Protein AF-A0A1X2HIW3-F1 (afdb_monomer_lite)

pLDDT: mean 90.24, std 13.2, range [48.25, 98.62]

Structure (mmCIF, N/CA/C/O backbone):
data_AF-A0A1X2HIW3-F1
#
_entry.id   AF-A0A1X2HIW3-F1
#
loop_
_atom_site.group_PDB
_atom_site.id
_atom_site.type_symbol
_atom_site.label_atom_id
_atom_site.label_alt_id
_atom_site.label_comp_id
_atom_site.label_asym_id
_atom_site.label_entity_id
_atom_site.label_seq_id
_atom_site.pdbx_PDB_ins_code
_atom_site.Cartn_x
_atom_site.Cartn_y
_atom_site.Cartn_z
_atom_site.occupancy
_atom_site.B_iso_or_equiv
_atom_site.auth_seq_id
_atom_site.auth_comp_id
_atom_site.auth_asym_id
_atom_site.auth_atom_id
_atom_site.pdbx_PDB_model_num
ATOM 1 N N . MET A 1 1 ? 55.685 3.531 -85.418 1.00 55.84 1 MET A N 1
ATOM 2 C CA . MET A 1 1 ? 55.906 4.540 -84.362 1.00 55.84 1 MET A CA 1
ATOM 3 C C . MET A 1 1 ? 54.609 4.811 -83.604 1.00 55.84 1 MET A C 1
ATOM 5 O O . MET A 1 1 ? 54.692 4.901 -82.393 1.00 55.84 1 MET A O 1
ATOM 9 N N . ASP A 1 2 ? 53.442 4.779 -84.265 1.00 59.62 2 ASP A N 1
ATOM 10 C CA . ASP A 1 2 ? 52.112 4.934 -83.632 1.00 59.62 2 ASP A CA 1
ATOM 11 C C . ASP A 1 2 ? 51.772 3.926 -82.524 1.00 59.62 2 ASP A C 1
ATOM 13 O O . ASP A 1 2 ? 51.281 4.315 -81.475 1.00 59.62 2 ASP A O 1
ATOM 17 N N . VAL A 1 3 ? 52.092 2.637 -82.694 1.00 62.69 3 VAL A N 1
ATOM 18 C CA . VAL A 1 3 ? 51.676 1.601 -81.723 1.00 62.69 3 VAL A CA 1
ATOM 19 C C . VAL A 1 3 ? 52.245 1.847 -80.318 1.00 62.69 3 VAL A C 1
ATOM 21 O O . VAL A 1 3 ? 51.555 1.621 -79.332 1.00 62.69 3 VAL A O 1
ATOM 24 N N . MET A 1 4 ? 53.484 2.338 -80.201 1.00 64.56 4 MET A N 1
ATOM 25 C CA . MET A 1 4 ? 54.096 2.642 -78.897 1.00 64.56 4 MET A CA 1
ATOM 26 C C . MET A 1 4 ? 53.474 3.871 -78.223 1.00 64.56 4 MET A C 1
ATOM 28 O O . MET A 1 4 ? 53.408 3.904 -76.997 1.00 64.56 4 MET A O 1
ATOM 32 N N . ASP A 1 5 ? 53.015 4.846 -79.008 1.00 74.00 5 ASP A N 1
ATOM 33 C CA . ASP A 1 5 ? 52.418 6.085 -78.503 1.00 74.00 5 ASP A CA 1
ATOM 34 C C . ASP A 1 5 ? 50.985 5.833 -78.001 1.00 74.00 5 ASP A C 1
ATOM 36 O O . ASP A 1 5 ? 50.627 6.258 -76.902 1.00 74.00 5 ASP A O 1
ATOM 40 N N . ASP A 1 6 ? 50.215 5.006 -78.718 1.00 76.88 6 ASP A N 1
ATOM 41 C CA . ASP A 1 6 ? 48.904 4.518 -78.264 1.00 76.88 6 ASP A CA 1
ATOM 42 C C . ASP A 1 6 ? 49.024 3.678 -76.983 1.00 76.88 6 ASP A C 1
ATOM 44 O O . ASP A 1 6 ? 48.260 3.866 -76.036 1.00 76.88 6 ASP A O 1
ATOM 48 N N . THR A 1 7 ? 50.052 2.823 -76.885 1.00 83.50 7 THR A N 1
ATOM 49 C CA . THR A 1 7 ? 50.270 2.016 -75.670 1.00 83.50 7 THR A CA 1
ATOM 50 C C . THR A 1 7 ? 50.612 2.891 -74.455 1.00 83.50 7 THR A C 1
ATOM 52 O O . THR A 1 7 ? 50.178 2.596 -73.342 1.00 83.50 7 THR A O 1
ATOM 55 N N . MET A 1 8 ? 51.385 3.971 -74.635 1.00 82.44 8 MET A N 1
ATOM 56 C CA . MET A 1 8 ? 51.694 4.907 -73.544 1.00 82.44 8 MET A CA 1
ATOM 57 C C . MET A 1 8 ? 50.476 5.737 -73.126 1.00 82.44 8 MET A C 1
ATOM 59 O O . MET A 1 8 ? 50.321 6.041 -71.941 1.00 82.44 8 MET A O 1
ATOM 63 N N . ARG A 1 9 ? 49.592 6.077 -74.070 1.00 86.62 9 ARG A N 1
ATOM 64 C CA . ARG A 1 9 ? 48.329 6.772 -73.790 1.00 86.62 9 ARG A CA 1
ATOM 65 C C . ARG A 1 9 ? 47.380 5.910 -72.963 1.00 86.62 9 ARG A C 1
ATOM 67 O O . ARG A 1 9 ? 46.927 6.358 -71.912 1.00 86.62 9 ARG A O 1
ATOM 74 N N . ASP A 1 10 ? 47.198 4.652 -73.354 1.00 88.38 10 ASP A N 1
ATOM 75 C CA . ASP A 1 10 ? 46.389 3.683 -72.607 1.00 88.38 10 ASP A CA 1
ATOM 76 C C . ASP A 1 10 ? 46.949 3.438 -71.194 1.00 88.38 10 ASP A C 1
ATOM 78 O O . ASP A 1 10 ? 46.207 3.335 -70.210 1.00 88.38 10 ASP A O 1
ATOM 82 N N . GLN A 1 11 ? 48.278 3.392 -71.054 1.00 88.94 11 GLN A N 1
ATOM 83 C CA . GLN A 1 11 ? 48.940 3.298 -69.748 1.00 88.94 11 GLN A CA 1
ATOM 84 C C . GLN A 1 11 ? 48.702 4.540 -68.878 1.00 88.94 11 GLN A C 1
ATOM 86 O O . GLN A 1 11 ? 48.499 4.422 -67.670 1.00 88.94 11 GLN A O 1
ATOM 91 N N . MET A 1 12 ? 48.689 5.735 -69.465 1.00 88.81 12 MET A N 1
ATOM 92 C CA . MET A 1 12 ? 48.399 6.960 -68.722 1.00 88.81 12 MET A CA 1
ATOM 93 C C . MET A 1 12 ? 46.930 7.009 -68.267 1.00 88.81 12 MET A C 1
ATOM 95 O O . MET A 1 12 ? 46.657 7.335 -67.109 1.00 88.81 12 MET A O 1
ATOM 99 N N . ASP A 1 13 ? 45.987 6.626 -69.128 1.00 92.00 13 ASP A N 1
ATOM 100 C CA . ASP A 1 13 ? 44.552 6.628 -68.813 1.00 92.00 13 ASP A CA 1
ATOM 101 C C . ASP A 1 13 ? 44.193 5.584 -67.744 1.00 92.00 13 ASP A C 1
ATOM 103 O O . ASP A 1 13 ? 43.397 5.847 -66.829 1.00 92.00 13 ASP A O 1
ATOM 107 N N . THR A 1 14 ? 44.832 4.413 -67.793 1.00 94.00 14 THR A N 1
ATOM 108 C CA . THR A 1 14 ? 44.690 3.386 -66.751 1.00 94.00 14 THR A CA 1
ATOM 109 C C . THR A 1 14 ? 45.245 3.858 -65.407 1.00 94.00 14 THR A C 1
ATOM 111 O O . THR A 1 14 ? 44.576 3.684 -64.386 1.00 94.00 14 THR A O 1
ATOM 114 N N . LEU A 1 15 ? 46.401 4.532 -65.380 1.00 92.31 15 LEU A N 1
ATOM 115 C CA . LEU A 1 15 ? 46.961 5.110 -64.152 1.00 92.31 15 LEU A CA 1
ATOM 116 C C . LEU A 1 15 ? 46.083 6.228 -63.570 1.00 92.31 15 LEU A C 1
ATOM 118 O O . LEU A 1 15 ? 45.856 6.260 -62.358 1.00 92.31 15 LEU A O 1
ATOM 122 N N . GLN A 1 16 ? 45.537 7.116 -64.406 1.00 94.00 16 GLN A N 1
ATOM 123 C CA . GLN A 1 16 ? 44.602 8.152 -63.951 1.00 94.00 16 GLN A CA 1
ATOM 124 C C . GLN A 1 16 ? 43.320 7.549 -63.368 1.00 94.00 16 GLN A C 1
ATOM 126 O O . GLN A 1 16 ? 42.823 8.009 -62.335 1.00 94.00 16 GLN A O 1
ATOM 131 N N . THR A 1 17 ? 42.797 6.499 -64.002 1.00 95.44 17 THR A N 1
ATOM 132 C CA . THR A 1 17 ? 41.621 5.772 -63.513 1.00 95.44 17 THR A CA 1
ATOM 133 C C . THR A 1 17 ? 41.908 5.109 -62.169 1.00 95.44 17 THR A C 1
ATOM 135 O O . THR A 1 17 ? 41.126 5.265 -61.230 1.00 95.44 17 THR A O 1
ATOM 138 N N . LEU A 1 18 ? 43.058 4.445 -62.039 1.00 95.44 18 LEU A N 1
ATOM 139 C CA . LEU A 1 18 ? 43.490 3.806 -60.799 1.00 95.44 18 LEU A CA 1
ATOM 140 C C . LEU A 1 18 ? 43.673 4.823 -59.668 1.00 95.44 18 LEU A C 1
ATOM 142 O O . LEU A 1 18 ? 43.268 4.552 -58.538 1.00 95.44 18 LEU A O 1
ATOM 146 N N . TYR A 1 19 ? 44.214 6.008 -59.958 1.00 96.50 19 TYR A N 1
ATOM 147 C CA . TYR A 1 19 ? 44.336 7.084 -58.976 1.00 96.50 19 TYR A CA 1
ATOM 148 C C . TYR A 1 19 ? 42.964 7.571 -58.490 1.00 96.50 19 TYR A C 1
ATOM 150 O O . TYR A 1 19 ? 42.726 7.637 -57.284 1.00 96.50 19 TYR A O 1
ATOM 158 N N . ARG A 1 20 ? 42.020 7.835 -59.406 1.00 96.69 20 ARG A N 1
ATOM 159 C CA . ARG A 1 20 ? 40.647 8.244 -59.050 1.00 96.69 20 ARG A CA 1
ATOM 160 C C . ARG A 1 20 ? 39.924 7.186 -58.222 1.00 96.69 20 ARG A C 1
ATOM 162 O O . ARG A 1 20 ? 39.288 7.521 -57.226 1.00 96.69 20 ARG A O 1
ATOM 169 N N . GLN A 1 21 ? 40.032 5.918 -58.614 1.00 96.88 21 GLN A N 1
ATOM 170 C CA . GLN A 1 21 ? 39.432 4.803 -57.879 1.00 96.88 21 GLN A CA 1
ATOM 171 C C . GLN A 1 21 ? 40.065 4.634 -56.496 1.00 96.88 21 GLN A C 1
ATOM 173 O O . GLN A 1 21 ? 39.352 4.401 -55.525 1.00 96.88 21 GLN A O 1
ATOM 178 N N . SER A 1 22 ? 41.385 4.802 -56.393 1.00 96.81 22 SER A N 1
ATOM 179 C CA . SER A 1 22 ? 42.108 4.731 -55.121 1.00 96.81 22 SER A CA 1
ATOM 180 C C . SER A 1 22 ? 41.695 5.861 -54.174 1.00 96.81 22 SER A C 1
ATOM 182 O O . SER A 1 22 ? 41.486 5.607 -52.988 1.00 96.81 22 SER A O 1
ATOM 184 N N . GLN A 1 23 ? 41.503 7.082 -54.688 1.00 96.81 23 GLN A N 1
ATOM 185 C CA . GLN A 1 23 ? 40.988 8.202 -53.898 1.00 96.81 23 GLN A CA 1
ATOM 186 C C . GLN A 1 23 ? 39.547 7.945 -53.435 1.00 96.81 23 GLN A C 1
ATOM 188 O O . GLN A 1 23 ? 39.273 8.022 -52.242 1.00 96.81 23 GLN A O 1
ATOM 193 N N . ALA A 1 24 ? 38.652 7.542 -54.343 1.00 97.31 24 ALA A N 1
ATOM 194 C CA . ALA A 1 24 ? 37.264 7.224 -53.999 1.00 97.31 24 ALA A CA 1
ATOM 195 C C . ALA A 1 24 ? 37.159 6.084 -52.969 1.00 97.31 24 ALA A C 1
ATOM 197 O O . ALA A 1 24 ? 36.319 6.126 -52.072 1.00 97.31 24 ALA A O 1
ATOM 198 N N . LEU A 1 25 ? 38.032 5.075 -53.065 1.00 97.44 25 LEU A N 1
ATOM 199 C CA . LEU A 1 25 ? 38.121 3.994 -52.086 1.00 97.44 25 LEU A CA 1
ATOM 200 C C . LEU A 1 25 ? 38.610 4.504 -50.724 1.00 97.44 25 LEU A C 1
ATOM 202 O O . LEU A 1 25 ? 38.083 4.081 -49.695 1.00 97.44 25 LEU A O 1
ATOM 206 N N . SER A 1 26 ? 39.595 5.406 -50.708 1.00 97.62 26 SER A 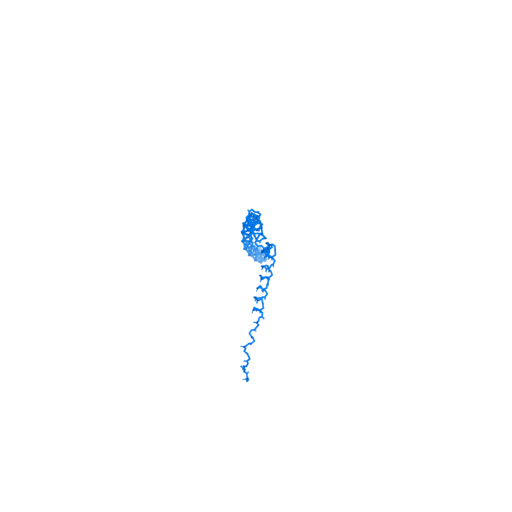N 1
ATOM 207 C CA . SER A 1 26 ? 40.082 6.039 -49.480 1.00 97.62 26 SER A CA 1
ATOM 208 C C . SER A 1 26 ? 38.978 6.843 -48.789 1.00 97.62 26 SER A C 1
ATOM 210 O O . SER A 1 26 ? 38.744 6.642 -47.598 1.00 97.62 26 SER A O 1
ATOM 212 N N . ASP A 1 27 ? 38.254 7.676 -49.538 1.00 97.38 27 ASP A N 1
ATOM 213 C CA . ASP A 1 27 ? 37.156 8.498 -49.016 1.00 97.38 27 ASP A CA 1
ATOM 214 C C . ASP A 1 27 ? 36.003 7.613 -48.500 1.00 97.38 27 ASP A C 1
ATOM 216 O O . ASP A 1 27 ? 35.498 7.790 -47.388 1.00 97.38 27 ASP A O 1
ATOM 220 N N . CYS A 1 28 ? 35.649 6.566 -49.255 1.00 97.50 28 CYS A N 1
ATOM 221 C CA . CYS A 1 28 ? 34.653 5.579 -48.837 1.00 97.50 28 CYS A CA 1
ATOM 222 C C . CYS A 1 28 ? 35.066 4.861 -47.544 1.00 97.50 28 CYS A C 1
ATOM 224 O O . CYS A 1 28 ? 34.244 4.669 -46.646 1.00 97.50 28 CYS A O 1
ATOM 226 N N . LYS A 1 29 ? 36.347 4.495 -47.410 1.00 98.31 29 LYS A N 1
ATOM 227 C CA . LYS A 1 29 ? 36.880 3.876 -46.193 1.00 98.31 29 LYS A CA 1
ATOM 228 C C . LYS A 1 29 ? 36.767 4.820 -44.996 1.00 98.31 29 LYS A C 1
ATOM 230 O O . LYS A 1 29 ? 36.362 4.368 -43.925 1.00 98.31 29 LYS A O 1
ATOM 235 N N . THR A 1 30 ? 37.109 6.100 -45.151 1.00 98.19 30 THR A N 1
ATOM 236 C CA . THR A 1 30 ? 36.989 7.078 -44.058 1.00 98.19 30 THR A CA 1
ATOM 237 C C . THR A 1 30 ? 35.540 7.274 -43.628 1.00 98.19 30 THR A C 1
ATOM 239 O O . THR A 1 30 ? 35.255 7.247 -42.429 1.00 98.19 30 THR A O 1
ATOM 242 N N . ASP A 1 31 ? 34.616 7.366 -44.584 1.00 98.12 31 ASP A N 1
ATOM 243 C CA . ASP A 1 31 ? 33.189 7.495 -44.297 1.00 98.12 31 ASP A CA 1
ATOM 244 C C . ASP A 1 31 ? 32.641 6.252 -43.594 1.00 98.12 31 ASP A C 1
ATOM 246 O O . ASP A 1 31 ? 31.911 6.362 -42.608 1.00 98.12 31 ASP A O 1
ATOM 250 N N . LEU A 1 32 ? 33.024 5.059 -44.054 1.00 98.19 32 LEU A N 1
ATOM 251 C CA . LEU A 1 32 ? 32.592 3.798 -43.459 1.00 98.19 32 LEU A CA 1
ATOM 252 C C . LEU A 1 32 ? 33.055 3.672 -42.004 1.00 98.19 32 LEU A C 1
ATOM 254 O O . LEU A 1 32 ? 32.256 3.287 -41.150 1.00 98.19 32 LEU A O 1
ATOM 258 N N . LEU A 1 33 ? 34.306 4.038 -41.707 1.00 98.44 33 LEU A N 1
ATOM 259 C CA . LEU A 1 33 ? 34.825 4.047 -40.337 1.00 98.44 33 LEU A CA 1
ATOM 260 C C . LEU A 1 33 ? 34.062 5.047 -39.458 1.00 98.44 33 LEU A C 1
ATOM 262 O O . LEU A 1 33 ? 33.587 4.679 -38.387 1.00 98.44 33 LEU A O 1
ATOM 266 N N . ALA A 1 34 ? 33.835 6.272 -39.940 1.00 98.19 34 ALA A N 1
ATOM 267 C CA . ALA A 1 34 ? 33.086 7.280 -39.191 1.00 98.19 34 ALA A CA 1
ATOM 268 C C . ALA A 1 34 ? 31.633 6.849 -38.912 1.00 98.19 34 ALA A C 1
ATOM 270 O O . ALA A 1 34 ? 31.105 7.050 -37.813 1.00 98.19 34 ALA A O 1
ATOM 271 N N . LYS A 1 35 ? 30.965 6.228 -39.895 1.00 98.31 35 LYS A N 1
ATOM 272 C CA . LYS A 1 35 ? 29.613 5.677 -39.716 1.00 98.31 35 LYS A CA 1
ATOM 273 C C . LYS A 1 35 ? 29.609 4.497 -38.751 1.00 98.31 35 LYS A C 1
ATOM 275 O O . LYS A 1 35 ? 28.662 4.389 -37.974 1.00 98.31 35 LYS A O 1
ATOM 280 N N . ARG A 1 36 ? 30.643 3.652 -38.768 1.00 98.25 36 ARG A N 1
ATOM 281 C CA . ARG A 1 36 ? 30.780 2.526 -37.840 1.00 98.25 36 ARG A CA 1
ATOM 282 C C . ARG A 1 36 ? 30.924 3.007 -36.399 1.00 98.25 36 ARG A C 1
ATOM 284 O O . ARG A 1 36 ? 30.143 2.581 -35.556 1.00 98.25 36 ARG A O 1
ATOM 291 N N . ASP A 1 37 ? 31.804 3.972 -36.151 1.00 98.38 37 ASP A N 1
ATOM 292 C CA . ASP A 1 37 ? 31.976 4.563 -34.819 1.00 98.38 37 ASP A CA 1
ATOM 293 C C . ASP A 1 37 ? 30.676 5.194 -34.304 1.00 98.38 37 ASP A C 1
ATOM 295 O O . ASP A 1 37 ? 30.332 5.095 -33.124 1.00 98.38 37 ASP A O 1
ATOM 299 N N . MET A 1 38 ? 29.927 5.862 -35.187 1.00 98.31 38 MET A N 1
ATOM 300 C CA . MET A 1 38 ? 28.637 6.444 -34.824 1.00 98.31 38 MET A CA 1
ATOM 301 C C . MET A 1 38 ? 27.583 5.371 -34.538 1.00 98.31 38 MET A C 1
ATOM 303 O O . MET A 1 38 ? 26.798 5.536 -33.603 1.00 98.31 38 MET A O 1
ATOM 307 N N . LEU A 1 39 ? 27.564 4.285 -35.314 1.00 98.31 39 LEU A N 1
ATOM 308 C CA . LEU A 1 39 ? 26.675 3.151 -35.087 1.00 98.31 39 LEU A CA 1
ATOM 309 C C . LEU A 1 39 ? 26.946 2.517 -33.722 1.00 98.31 39 LEU A C 1
ATOM 311 O O . LEU A 1 39 ? 26.009 2.376 -32.942 1.00 98.31 39 LEU A O 1
ATOM 315 N N . ASP A 1 40 ? 28.207 2.223 -33.408 1.00 98.44 40 ASP A N 1
ATOM 316 C CA . ASP A 1 40 ? 28.591 1.583 -32.147 1.00 98.44 40 ASP A CA 1
ATOM 317 C C . ASP A 1 40 ? 28.215 2.474 -30.941 1.00 98.44 40 ASP A C 1
ATOM 319 O O . ASP A 1 40 ? 27.608 2.005 -29.976 1.00 98.44 40 ASP A O 1
ATOM 323 N N . LYS A 1 41 ? 28.435 3.796 -31.033 1.00 98.38 41 LYS A N 1
ATOM 324 C CA . LYS A 1 41 ? 27.982 4.761 -30.008 1.00 98.38 41 LYS A CA 1
ATOM 325 C C . LYS A 1 41 ? 26.463 4.775 -29.836 1.00 98.38 41 LYS A C 1
ATOM 327 O O . LYS A 1 41 ? 25.961 4.836 -28.715 1.00 98.38 41 LYS A O 1
ATOM 332 N N . LYS A 1 42 ? 25.710 4.774 -30.940 1.00 98.50 42 LYS A N 1
ATOM 333 C CA . LYS A 1 42 ? 24.240 4.803 -30.896 1.00 98.50 42 LYS A CA 1
ATOM 334 C C . LYS A 1 42 ? 23.664 3.492 -30.377 1.00 98.50 42 LYS A C 1
ATOM 336 O O . LYS A 1 42 ? 22.668 3.531 -29.661 1.00 98.50 42 LYS A O 1
ATOM 341 N N . GLN A 1 43 ? 24.294 2.370 -30.700 1.00 98.50 43 GLN A N 1
ATOM 342 C CA . GLN A 1 43 ? 23.907 1.064 -30.195 1.00 98.50 43 GLN A CA 1
ATOM 343 C C . GLN A 1 43 ? 24.111 0.972 -28.679 1.00 98.50 43 GLN A C 1
ATOM 345 O O . GLN A 1 43 ? 23.177 0.595 -27.978 1.00 98.50 43 GLN A O 1
ATOM 350 N N . HIS A 1 44 ? 25.257 1.427 -28.167 1.00 98.44 44 HIS A N 1
ATOM 351 C CA . HIS A 1 44 ? 25.494 1.490 -26.723 1.00 98.44 44 HIS A CA 1
ATOM 352 C C . HIS A 1 44 ? 24.433 2.330 -25.998 1.00 98.44 44 HIS A C 1
ATOM 354 O O . HIS A 1 44 ? 23.793 1.860 -25.062 1.00 98.44 44 HIS A O 1
ATOM 360 N N . LEU A 1 45 ? 24.177 3.553 -26.478 1.00 98.62 45 LEU A N 1
ATOM 361 C CA . LEU A 1 45 ? 23.149 4.427 -25.897 1.00 98.62 45 LEU A CA 1
ATOM 362 C C . LEU A 1 45 ? 21.754 3.788 -25.934 1.00 98.62 45 LEU A C 1
ATOM 364 O O . LEU A 1 45 ? 20.961 3.957 -25.009 1.00 98.62 45 LEU A O 1
ATOM 368 N N . TYR A 1 46 ? 21.432 3.064 -27.006 1.00 98.44 46 TYR A N 1
ATOM 369 C CA . TYR A 1 46 ? 20.168 2.344 -27.107 1.00 98.44 46 TYR A CA 1
ATOM 370 C C . TYR A 1 46 ? 20.063 1.247 -26.041 1.00 98.44 46 TYR A C 1
ATOM 372 O O . TYR A 1 46 ? 19.040 1.152 -25.363 1.00 98.44 46 TYR A O 1
ATOM 380 N N . GLU A 1 47 ? 21.115 0.450 -25.867 1.00 98.62 47 GLU A N 1
ATOM 381 C CA . GLU A 1 47 ? 21.170 -0.616 -24.867 1.00 98.62 47 GLU A CA 1
ATOM 382 C C . GLU A 1 47 ? 21.035 -0.059 -23.440 1.00 98.62 47 GLU A C 1
ATOM 384 O O . GLU A 1 47 ? 20.238 -0.584 -22.657 1.00 98.62 47 GLU A O 1
ATOM 389 N N . GLU A 1 48 ? 21.698 1.059 -23.129 1.00 98.62 48 GLU A N 1
ATOM 390 C CA . GLU A 1 48 ? 21.562 1.762 -21.845 1.00 98.62 48 GLU A CA 1
ATOM 391 C C . GLU A 1 48 ? 20.121 2.222 -21.585 1.00 98.62 48 GLU A C 1
ATOM 393 O O . GLU A 1 48 ? 19.557 1.961 -20.520 1.00 98.62 48 GLU A O 1
ATOM 398 N N . VAL A 1 49 ? 19.479 2.851 -22.575 1.00 98.56 49 VAL A N 1
ATOM 399 C CA . VAL A 1 49 ? 18.084 3.306 -22.455 1.00 98.56 49 VAL A CA 1
ATOM 400 C C . VAL A 1 49 ? 17.125 2.124 -22.283 1.00 98.56 49 VAL A C 1
ATOM 402 O O . VAL A 1 49 ? 16.164 2.201 -21.511 1.00 98.56 49 VAL A O 1
ATOM 405 N N . VAL A 1 50 ? 17.366 1.008 -22.976 1.00 98.62 50 VAL A N 1
ATOM 406 C CA . VAL A 1 50 ? 16.561 -0.212 -22.824 1.00 98.62 50 VAL A CA 1
ATOM 407 C C . VAL A 1 50 ? 16.714 -0.798 -21.422 1.00 98.62 50 VAL A C 1
ATOM 409 O O . VAL A 1 50 ? 15.698 -1.160 -20.818 1.00 98.62 50 VAL A O 1
ATOM 412 N N . ALA A 1 51 ? 17.938 -0.868 -20.897 1.00 98.50 51 ALA A N 1
ATOM 413 C CA . ALA A 1 51 ? 18.212 -1.363 -19.552 1.00 98.50 51 ALA A CA 1
ATOM 414 C C . ALA A 1 51 ? 17.537 -0.490 -18.484 1.00 98.50 51 ALA A C 1
ATOM 416 O O . ALA A 1 51 ? 16.849 -1.012 -17.602 1.00 98.50 51 ALA A O 1
ATOM 417 N N . GLU A 1 52 ? 17.632 0.834 -18.613 1.00 98.56 52 GLU A N 1
ATOM 418 C CA . GLU A 1 52 ? 16.998 1.767 -17.680 1.00 98.56 52 GLU A CA 1
ATOM 419 C C . GLU A 1 52 ? 15.470 1.650 -17.714 1.00 98.56 52 GLU A C 1
ATOM 421 O O . GLU A 1 52 ? 14.814 1.534 -16.677 1.00 98.56 52 GLU A O 1
ATOM 426 N N . ARG A 1 53 ? 14.879 1.547 -18.909 1.00 98.50 53 ARG A N 1
ATOM 427 C CA . ARG A 1 53 ? 13.438 1.299 -19.054 1.00 98.50 53 ARG A CA 1
ATOM 428 C C . ARG A 1 53 ? 13.013 -0.010 -18.387 1.00 98.50 53 ARG A C 1
ATOM 430 O O . ARG A 1 53 ? 11.924 -0.086 -17.816 1.00 98.50 53 ARG A O 1
ATOM 437 N N . GLN A 1 54 ? 13.817 -1.069 -18.477 1.00 98.50 54 GLN A N 1
ATOM 438 C CA . GLN A 1 54 ? 13.520 -2.332 -17.796 1.00 98.50 54 GLN A CA 1
ATOM 439 C C . GLN A 1 54 ? 13.616 -2.189 -16.273 1.00 98.50 54 GLN A C 1
ATOM 441 O O . GLN A 1 54 ? 12.761 -2.727 -15.568 1.00 98.50 54 GLN A O 1
ATOM 446 N N . ARG A 1 55 ? 14.608 -1.445 -15.770 1.00 98.62 55 ARG A N 1
ATOM 447 C CA . ARG A 1 55 ? 14.774 -1.139 -14.343 1.00 98.62 55 ARG A CA 1
ATOM 448 C C . ARG A 1 55 ? 13.555 -0.402 -13.788 1.00 98.62 55 ARG A C 1
ATOM 450 O O . ARG A 1 55 ? 12.928 -0.900 -12.856 1.00 98.62 55 ARG A O 1
ATOM 457 N N . LEU A 1 56 ? 13.150 0.689 -14.436 1.00 98.56 56 LEU A N 1
ATOM 458 C CA . LEU A 1 56 ? 11.977 1.476 -14.042 1.00 98.56 56 LEU A CA 1
ATOM 459 C C . LEU A 1 56 ? 10.677 0.663 -14.104 1.00 98.56 56 LEU A C 1
ATOM 461 O O . LEU A 1 56 ? 9.813 0.798 -13.244 1.00 98.56 56 LEU A O 1
ATOM 465 N N . ASN A 1 57 ? 10.528 -0.233 -15.085 1.00 98.44 57 ASN A N 1
ATOM 466 C CA . ASN A 1 57 ? 9.359 -1.115 -15.146 1.00 98.44 57 ASN A CA 1
ATOM 467 C C . ASN A 1 57 ? 9.304 -2.117 -13.986 1.00 98.44 57 ASN A C 1
ATOM 469 O O . ASN A 1 57 ? 8.211 -2.435 -13.517 1.00 98.44 57 ASN A O 1
ATOM 473 N N . LYS A 1 58 ? 10.453 -2.630 -13.530 1.00 98.31 58 LYS A N 1
ATOM 474 C CA . LYS A 1 58 ? 10.507 -3.497 -12.344 1.00 98.31 58 LYS A CA 1
ATOM 475 C C . LYS A 1 58 ? 10.115 -2.715 -11.096 1.00 98.31 58 LYS A C 1
ATOM 477 O O . LYS A 1 58 ? 9.257 -3.174 -10.355 1.00 98.31 58 LYS A O 1
ATOM 482 N N . GLU A 1 59 ? 10.674 -1.524 -10.919 1.00 98.44 59 GLU A N 1
ATOM 483 C CA . GLU A 1 59 ? 10.345 -0.647 -9.794 1.00 98.44 59 GLU A CA 1
ATOM 484 C C . GLU A 1 59 ? 8.858 -0.279 -9.773 1.00 98.44 59 GLU A C 1
ATOM 486 O O . GLU A 1 59 ? 8.198 -0.450 -8.751 1.00 98.44 59 GLU A O 1
ATOM 491 N N . LYS A 1 60 ? 8.291 0.103 -10.924 1.00 98.44 60 LYS A N 1
ATOM 492 C CA . LYS A 1 60 ? 6.853 0.363 -11.065 1.00 98.44 60 LYS A CA 1
ATOM 493 C C . LYS A 1 60 ? 6.005 -0.819 -10.587 1.00 98.44 60 LYS A C 1
ATOM 495 O O . LYS A 1 60 ? 5.004 -0.602 -9.913 1.00 98.44 60 LYS A O 1
ATOM 500 N N . ARG A 1 61 ? 6.374 -2.056 -10.939 1.00 98.38 61 ARG A N 1
ATOM 501 C CA . ARG A 1 61 ? 5.649 -3.260 -10.492 1.00 98.38 61 ARG A CA 1
ATOM 502 C C . ARG A 1 61 ? 5.739 -3.431 -8.981 1.00 98.38 61 ARG A C 1
ATOM 504 O O . ARG A 1 61 ? 4.708 -3.592 -8.346 1.00 98.38 61 ARG A O 1
ATOM 511 N N . THR A 1 62 ? 6.936 -3.303 -8.411 1.00 98.31 62 THR A N 1
ATOM 512 C CA . THR A 1 62 ? 7.131 -3.381 -6.958 1.00 98.31 62 THR A CA 1
ATOM 513 C C . THR A 1 62 ? 6.296 -2.338 -6.216 1.00 98.31 62 THR A C 1
ATOM 515 O O . THR A 1 62 ? 5.642 -2.664 -5.230 1.00 98.31 62 THR A O 1
ATOM 518 N N . LEU A 1 63 ? 6.273 -1.093 -6.700 1.00 98.44 63 LEU A N 1
ATOM 519 C CA . LEU A 1 63 ? 5.480 -0.023 -6.093 1.00 98.44 63 LEU A CA 1
ATOM 520 C C . LEU A 1 63 ? 3.973 -0.291 -6.189 1.00 98.44 63 LEU A C 1
ATOM 522 O O . LEU A 1 63 ? 3.253 -0.040 -5.226 1.00 98.44 63 LEU A O 1
ATOM 526 N N . LEU A 1 64 ? 3.495 -0.832 -7.313 1.00 98.62 64 LEU A N 1
ATOM 527 C CA . LEU A 1 64 ? 2.094 -1.239 -7.455 1.00 98.62 64 LEU A CA 1
ATOM 528 C C . LEU A 1 64 ? 1.730 -2.373 -6.491 1.00 98.62 64 LEU A C 1
ATOM 530 O O . LEU A 1 64 ? 0.674 -2.320 -5.866 1.00 98.62 64 LEU A O 1
ATOM 534 N N . ASP A 1 65 ? 2.610 -3.358 -6.314 1.00 98.25 65 ASP A N 1
ATOM 535 C CA . ASP A 1 65 ? 2.391 -4.445 -5.356 1.00 98.25 65 ASP A CA 1
ATOM 536 C C . ASP A 1 65 ? 2.334 -3.922 -3.915 1.00 98.25 65 ASP A C 1
ATOM 538 O O . ASP A 1 65 ? 1.495 -4.357 -3.127 1.00 98.25 65 ASP A O 1
ATOM 542 N N . MET A 1 66 ? 3.195 -2.962 -3.563 1.00 98.25 66 MET A N 1
ATOM 543 C CA . MET A 1 66 ? 3.156 -2.302 -2.256 1.00 98.25 66 MET A CA 1
ATOM 544 C C . MET A 1 66 ? 1.863 -1.508 -2.054 1.00 98.25 66 MET A C 1
ATOM 546 O O . MET A 1 66 ? 1.257 -1.603 -0.991 1.00 98.25 66 MET A O 1
ATOM 550 N N . LEU A 1 67 ? 1.416 -0.766 -3.070 1.00 98.56 67 LEU A N 1
ATOM 551 C CA . LEU A 1 67 ? 0.170 -0.003 -3.006 1.00 98.56 67 LEU A CA 1
ATOM 552 C C . LEU A 1 67 ? -1.044 -0.921 -2.817 1.00 98.56 67 LEU A C 1
ATOM 554 O O . LEU A 1 67 ? -1.910 -0.627 -1.999 1.00 98.56 67 LEU A O 1
ATOM 558 N N . ASN A 1 68 ? -1.074 -2.058 -3.515 1.00 98.38 68 ASN A N 1
ATOM 559 C CA . ASN A 1 68 ? -2.134 -3.053 -3.359 1.00 98.38 68 ASN A CA 1
ATOM 560 C C . ASN A 1 68 ? -2.181 -3.628 -1.937 1.00 98.38 68 ASN A C 1
ATOM 562 O O . ASN A 1 68 ? -3.267 -3.826 -1.403 1.00 98.38 68 ASN A O 1
ATOM 566 N N . LYS A 1 69 ? -1.024 -3.866 -1.305 1.00 98.19 69 LYS A N 1
ATOM 567 C CA . LYS A 1 69 ? -0.967 -4.316 0.096 1.00 98.19 69 LYS A CA 1
ATOM 568 C C . LYS A 1 69 ? -1.508 -3.264 1.057 1.00 98.19 69 LYS A C 1
ATOM 570 O O . LYS A 1 69 ? -2.335 -3.591 1.892 1.00 98.19 69 LYS A O 1
ATOM 575 N N . ILE A 1 70 ? -1.104 -2.003 0.888 1.00 98.38 70 ILE A N 1
ATOM 576 C CA . ILE A 1 70 ? -1.627 -0.898 1.705 1.00 98.38 70 ILE A CA 1
ATOM 577 C C . ILE A 1 70 ? -3.149 -0.810 1.567 1.00 98.38 70 ILE A C 1
ATOM 579 O O . ILE A 1 70 ? -3.839 -0.630 2.565 1.00 98.38 70 ILE A O 1
ATOM 583 N N . GLN A 1 71 ? -3.684 -0.969 0.354 1.00 98.25 71 GLN A N 1
ATOM 584 C CA . GLN A 1 71 ? -5.130 -0.967 0.151 1.00 98.25 71 GLN A CA 1
ATOM 585 C C . GLN A 1 71 ? -5.816 -2.120 0.900 1.00 98.25 71 GLN A C 1
ATOM 587 O O . GLN A 1 71 ? -6.811 -1.886 1.574 1.00 98.25 71 GLN A O 1
ATOM 592 N N . GLN A 1 72 ? -5.261 -3.334 0.847 1.00 98.31 72 GLN A N 1
ATOM 593 C CA . GLN A 1 72 ? -5.793 -4.483 1.593 1.00 98.31 72 GLN A CA 1
ATOM 594 C C . GLN A 1 72 ? -5.772 -4.253 3.108 1.00 98.31 72 GLN A C 1
ATOM 596 O O . GLN A 1 72 ? -6.738 -4.584 3.794 1.00 98.31 72 GLN A O 1
ATOM 601 N N . ASP A 1 73 ? -4.695 -3.662 3.627 1.00 98.50 73 ASP A N 1
ATOM 602 C CA . ASP A 1 73 ? -4.585 -3.330 5.048 1.00 98.50 73 ASP A CA 1
ATOM 603 C C . ASP A 1 73 ? -5.634 -2.280 5.451 1.00 98.50 73 ASP A C 1
ATOM 605 O O . ASP A 1 73 ? -6.280 -2.419 6.488 1.00 98.50 73 ASP A O 1
ATOM 609 N N . MET A 1 74 ? -5.861 -1.260 4.616 1.00 98.38 74 MET A N 1
ATOM 610 C CA . MET A 1 74 ? -6.899 -0.243 4.836 1.00 98.38 74 MET A CA 1
ATOM 611 C C . MET A 1 74 ? -8.309 -0.843 4.840 1.00 98.38 74 MET A C 1
ATOM 613 O O . MET A 1 74 ? -9.121 -0.497 5.702 1.00 98.38 74 MET A O 1
ATOM 617 N N . ASP A 1 75 ? -8.595 -1.757 3.913 1.00 98.31 75 ASP A N 1
ATOM 618 C CA . ASP A 1 75 ? -9.881 -2.453 3.853 1.00 98.31 75 ASP A CA 1
ATOM 619 C C . ASP A 1 75 ? -10.083 -3.303 5.123 1.00 98.31 75 ASP A C 1
ATOM 621 O O . ASP A 1 75 ? -11.120 -3.212 5.780 1.00 98.31 75 ASP A O 1
ATOM 625 N N . SER A 1 76 ? -9.048 -4.035 5.555 1.00 98.31 76 SER A N 1
ATOM 626 C CA . SER A 1 76 ? -9.079 -4.809 6.802 1.00 98.31 76 SER A CA 1
ATOM 627 C C . SER A 1 76 ? -9.287 -3.933 8.039 1.00 98.31 76 SER A C 1
ATOM 629 O O . SER A 1 76 ? -10.011 -4.330 8.952 1.00 98.31 76 SER A O 1
ATOM 631 N N . ILE A 1 77 ? -8.642 -2.766 8.112 1.00 98.44 77 ILE A N 1
ATOM 632 C CA . ILE A 1 77 ? -8.837 -1.819 9.218 1.00 98.44 77 ILE A CA 1
ATOM 633 C C . ILE A 1 77 ? -10.278 -1.315 9.220 1.00 98.44 77 ILE A C 1
ATOM 635 O O . ILE A 1 77 ? -10.905 -1.301 10.274 1.00 98.44 77 ILE A O 1
ATOM 639 N N . THR A 1 78 ? -10.823 -0.977 8.053 1.00 98.44 78 THR A N 1
ATOM 640 C CA . THR A 1 78 ? -12.209 -0.505 7.916 1.00 98.44 78 THR A CA 1
ATOM 641 C C . THR A 1 78 ? -13.210 -1.545 8.430 1.00 98.44 78 THR A C 1
ATOM 643 O O . THR A 1 78 ? -14.149 -1.204 9.154 1.00 98.44 78 THR A O 1
ATOM 646 N N . ASP A 1 79 ? -12.993 -2.825 8.118 1.00 97.88 79 ASP A N 1
ATOM 647 C CA . ASP A 1 79 ? -13.830 -3.919 8.620 1.00 97.88 79 ASP A CA 1
ATOM 648 C C . ASP A 1 79 ? -13.742 -4.055 10.148 1.00 97.88 79 ASP A C 1
ATOM 650 O O . ASP A 1 79 ? -14.763 -4.191 10.831 1.00 97.88 79 ASP A O 1
ATOM 654 N N . ILE A 1 80 ? -12.528 -3.977 10.704 1.00 98.19 80 ILE A N 1
ATOM 655 C CA . ILE A 1 80 ? -12.299 -4.021 12.155 1.00 98.19 80 ILE A CA 1
ATOM 656 C C . ILE A 1 80 ? -12.970 -2.829 12.844 1.00 98.19 80 ILE A C 1
ATOM 658 O O . ILE A 1 80 ? -13.667 -3.017 13.839 1.00 98.19 80 ILE A O 1
ATOM 662 N N . GLU A 1 81 ? -12.808 -1.617 12.313 1.00 98.19 81 GLU A N 1
ATOM 663 C CA . GLU A 1 81 ? -13.444 -0.407 12.837 1.00 98.19 81 GLU A CA 1
ATOM 664 C C . GLU A 1 81 ? -14.969 -0.528 12.833 1.00 98.19 81 GLU A C 1
ATOM 666 O O . GLU A 1 81 ? -15.616 -0.205 13.831 1.00 98.19 81 GLU A O 1
ATOM 671 N N . SER A 1 82 ? -15.554 -1.048 11.748 1.00 98.19 82 SER A N 1
ATOM 672 C CA . SER A 1 82 ? -17.000 -1.269 11.661 1.00 98.19 82 SER A CA 1
ATOM 673 C C . SER A 1 82 ? -17.494 -2.245 12.730 1.00 98.19 82 SER A C 1
ATOM 675 O O . SER A 1 82 ? -18.507 -1.987 13.386 1.00 98.19 82 SER A O 1
ATOM 677 N N . ASN A 1 83 ? -16.766 -3.344 12.942 1.00 98.00 83 ASN A N 1
ATOM 678 C CA . ASN A 1 83 ? -17.107 -4.340 13.954 1.00 98.00 83 ASN A CA 1
ATOM 679 C C . ASN A 1 83 ? -16.988 -3.769 15.369 1.00 98.00 83 ASN A C 1
ATOM 681 O O . ASN A 1 83 ? -17.946 -3.854 16.136 1.00 98.00 83 ASN A O 1
ATOM 685 N N . LEU A 1 84 ? -15.874 -3.106 15.688 1.00 98.06 84 LEU A N 1
ATOM 686 C CA . LEU A 1 84 ? -15.671 -2.467 16.990 1.00 98.06 84 LEU A CA 1
ATOM 687 C C . LEU A 1 84 ? -16.723 -1.392 17.268 1.00 98.06 84 LEU A C 1
ATOM 689 O O . LEU A 1 84 ? -17.197 -1.269 18.395 1.00 98.06 84 LEU A O 1
ATOM 693 N N . HIS A 1 85 ? -17.127 -0.629 16.251 1.00 97.62 85 HIS A N 1
ATOM 694 C CA . HIS A 1 85 ? -18.176 0.369 16.409 1.00 97.62 85 HIS A CA 1
ATOM 695 C C . HIS A 1 85 ? -19.534 -0.270 16.731 1.00 97.62 85 HIS A C 1
ATOM 697 O O . HIS A 1 85 ? -20.252 0.221 17.602 1.00 97.62 85 HIS A O 1
ATOM 703 N N . ARG A 1 86 ? -19.884 -1.384 16.075 1.00 97.75 86 ARG A N 1
ATOM 704 C CA . ARG A 1 86 ? -21.110 -2.137 16.390 1.00 97.75 86 ARG A CA 1
ATOM 705 C C . ARG A 1 86 ? -21.070 -2.700 17.806 1.00 97.75 86 ARG A C 1
ATOM 707 O O . ARG A 1 86 ? -22.007 -2.474 18.563 1.00 97.75 86 ARG A O 1
ATOM 714 N N . GLU A 1 87 ? -19.970 -3.346 18.184 1.00 97.94 87 GLU A N 1
ATOM 715 C CA . GLU A 1 87 ? -19.787 -3.888 19.534 1.00 97.94 87 GLU A CA 1
ATOM 716 C C . GLU A 1 87 ? -19.867 -2.794 20.604 1.00 97.94 87 GLU A C 1
ATOM 718 O O . GLU A 1 87 ? -20.528 -2.972 21.624 1.00 97.94 87 GLU A O 1
ATOM 723 N N . GLN A 1 88 ? -19.259 -1.631 20.357 1.00 97.88 88 GLN A N 1
ATOM 724 C CA . GLN A 1 88 ? -19.363 -0.476 21.245 1.00 97.88 88 GLN A CA 1
ATOM 725 C C . GLN A 1 88 ? -20.823 -0.043 21.433 1.00 97.88 88 GLN A C 1
ATOM 727 O O . GLN A 1 88 ? -21.250 0.192 22.562 1.00 97.88 88 GLN A O 1
ATOM 732 N N . GLN A 1 89 ? -21.589 0.073 20.345 1.00 97.81 89 GLN A N 1
ATOM 733 C CA . GLN A 1 89 ? -23.001 0.460 20.403 1.00 97.81 89 GLN A CA 1
ATOM 734 C C . GLN A 1 89 ? -23.847 -0.580 21.145 1.00 97.81 89 GLN A C 1
ATOM 736 O O . GLN A 1 89 ? -24.696 -0.215 21.960 1.00 97.81 89 GLN A O 1
ATOM 741 N N . ASP A 1 90 ? -23.594 -1.865 20.911 1.00 97.75 90 ASP A N 1
ATOM 742 C CA . ASP A 1 90 ? -24.302 -2.948 21.589 1.00 97.75 90 ASP A CA 1
ATOM 743 C C . ASP A 1 90 ? -23.984 -2.981 23.087 1.00 97.75 90 ASP A C 1
ATOM 745 O O . ASP A 1 90 ? -24.896 -3.121 23.901 1.00 97.75 90 ASP A O 1
ATOM 749 N N . LEU A 1 91 ? -22.721 -2.778 23.473 1.00 97.44 91 LEU A N 1
ATOM 750 C CA . LEU A 1 91 ? -22.324 -2.674 24.877 1.00 97.44 91 LEU A CA 1
ATOM 751 C C . LEU A 1 91 ? -22.950 -1.456 25.557 1.00 97.44 91 LEU A C 1
ATOM 753 O O . LEU A 1 91 ? -23.447 -1.587 26.672 1.00 97.44 91 LEU A O 1
ATOM 757 N N . LEU A 1 92 ? -22.979 -0.294 24.896 1.00 96.19 92 LEU A N 1
ATOM 758 C CA . LEU A 1 92 ? -23.639 0.899 25.435 1.00 96.19 92 LEU A CA 1
ATOM 759 C C . LEU A 1 92 ? -25.121 0.633 25.718 1.00 96.19 92 LEU A C 1
ATOM 761 O O . LEU A 1 92 ? -25.595 0.931 26.811 1.00 96.19 92 LEU A O 1
ATOM 765 N N . ARG A 1 93 ? -25.827 -0.002 24.776 1.00 96.56 93 ARG A N 1
ATOM 766 C CA . ARG A 1 93 ? -27.235 -0.385 24.959 1.00 96.56 93 ARG A CA 1
ATOM 767 C C . ARG A 1 93 ? -27.418 -1.389 26.090 1.00 96.56 93 ARG A C 1
ATOM 769 O O . ARG A 1 93 ? -28.344 -1.248 26.884 1.00 96.56 93 ARG A O 1
ATOM 776 N N . GLN A 1 94 ? -26.553 -2.400 26.177 1.00 96.50 94 GLN A N 1
ATOM 777 C CA . GLN A 1 94 ? -26.610 -3.398 27.248 1.00 96.50 94 GLN A CA 1
ATOM 778 C C . GLN A 1 94 ? -26.380 -2.766 28.621 1.00 96.50 94 GLN A C 1
ATOM 780 O O . GLN A 1 94 ? -27.116 -3.070 29.556 1.00 96.50 94 GLN A O 1
ATOM 785 N N . VAL A 1 95 ? -25.399 -1.867 28.740 1.00 94.75 95 VAL A N 1
ATOM 786 C CA . VAL A 1 95 ? -25.125 -1.127 29.978 1.00 94.75 95 VAL A CA 1
ATOM 787 C C . VAL A 1 95 ? -26.322 -0.267 30.365 1.00 94.75 95 VAL A C 1
ATOM 789 O O . VAL A 1 95 ? -26.768 -0.351 31.505 1.00 94.75 95 VAL A O 1
ATOM 792 N N . GLU A 1 96 ? -26.880 0.499 29.427 1.00 94.56 96 GLU A N 1
ATOM 793 C CA . GLU A 1 96 ? -28.051 1.346 29.680 1.00 94.56 96 GLU A CA 1
ATOM 794 C C . GLU A 1 96 ? -29.263 0.520 30.134 1.00 94.56 96 GLU A C 1
ATOM 796 O O . GLU A 1 96 ? -29.912 0.861 31.122 1.00 94.56 96 GLU A O 1
ATOM 801 N N . THR A 1 97 ? -29.515 -0.613 29.473 1.00 95.44 97 THR A N 1
ATOM 802 C CA . THR A 1 97 ? -30.601 -1.542 29.827 1.00 95.44 97 THR A CA 1
ATOM 803 C C . THR A 1 97 ? -30.393 -2.117 31.229 1.00 95.44 97 THR A C 1
ATOM 805 O O . THR A 1 97 ? -31.292 -2.089 32.066 1.00 95.44 97 THR A O 1
ATOM 808 N N . LEU A 1 98 ? -29.193 -2.622 31.530 1.00 95.06 98 LEU A N 1
ATOM 809 C CA . LEU A 1 98 ? -28.890 -3.190 32.845 1.00 95.06 98 LEU A CA 1
ATOM 810 C C . LEU A 1 98 ? -28.981 -2.141 33.953 1.00 95.06 98 LEU A C 1
ATOM 812 O O . LEU A 1 98 ? -29.492 -2.443 35.031 1.00 95.06 98 LEU A O 1
ATOM 816 N N . GLN A 1 99 ? -28.504 -0.925 33.697 1.00 92.25 99 GLN A N 1
ATOM 817 C CA . GLN A 1 99 ? -28.540 0.154 34.671 1.00 9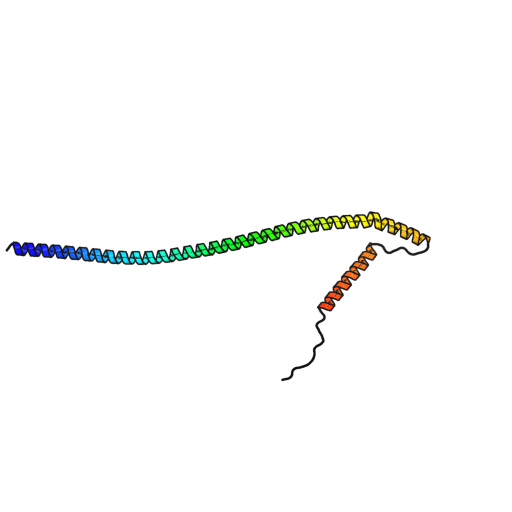2.25 99 GLN A CA 1
ATOM 818 C C . GLN A 1 99 ? -29.982 0.585 34.956 1.00 92.25 99 GLN A C 1
ATOM 820 O O . GLN A 1 99 ? -30.419 0.530 36.106 1.00 92.25 99 GLN A O 1
ATOM 825 N N . ASN A 1 100 ? -30.733 0.953 33.919 1.00 92.44 100 ASN A N 1
ATOM 826 C CA . ASN A 1 100 ? -32.041 1.587 34.076 1.00 92.44 100 ASN A CA 1
ATOM 827 C C . ASN A 1 100 ? -33.159 0.586 34.385 1.00 92.44 100 ASN A C 1
ATOM 829 O O . ASN A 1 100 ? -34.015 0.868 35.221 1.00 92.44 100 ASN A O 1
ATOM 833 N N . ASP A 1 101 ? -33.148 -0.586 33.748 1.00 93.50 101 ASP A N 1
ATOM 834 C CA . ASP A 1 101 ? -34.273 -1.521 33.851 1.00 93.50 101 ASP A CA 1
ATOM 835 C C . ASP A 1 101 ? -34.087 -2.531 34.985 1.00 93.50 101 ASP A C 1
ATOM 837 O O . ASP A 1 101 ? -35.062 -3.095 35.484 1.00 93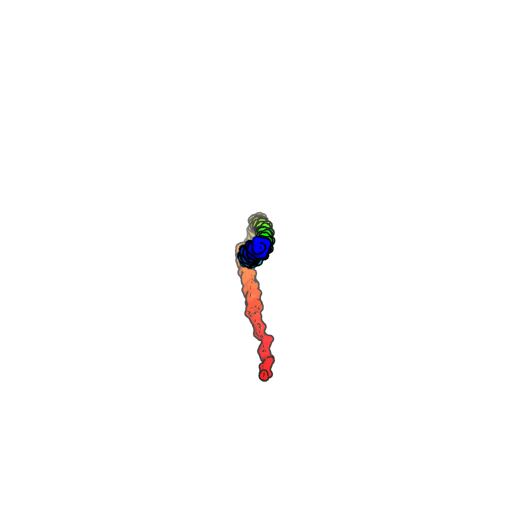.50 101 ASP A O 1
ATOM 841 N N . THR A 1 102 ? -32.840 -2.783 35.397 1.00 92.94 102 THR A N 1
ATOM 842 C CA . THR A 1 102 ? -32.526 -3.820 36.391 1.00 92.94 102 THR A CA 1
ATOM 843 C C . THR A 1 102 ? -31.912 -3.245 37.662 1.00 92.94 102 THR A C 1
ATOM 845 O O . THR A 1 102 ? -32.471 -3.440 38.742 1.00 92.94 102 THR A O 1
ATOM 848 N N . TYR A 1 103 ? -30.777 -2.548 37.563 1.00 93.19 103 TYR A N 1
ATOM 849 C CA . TYR A 1 103 ? -30.017 -2.108 38.732 1.00 93.19 103 TYR A CA 1
ATOM 850 C C . TYR A 1 103 ? -30.762 -1.046 39.542 1.00 93.19 103 TYR A C 1
ATOM 852 O O . TYR A 1 103 ? -30.996 -1.278 40.726 1.00 93.19 103 TYR A O 1
ATOM 860 N N . GLU A 1 104 ? -31.156 0.079 38.936 1.00 92.38 104 GLU A N 1
ATOM 861 C CA . GLU A 1 104 ? -31.794 1.191 39.661 1.00 92.38 104 GLU A CA 1
ATOM 862 C C . GLU A 1 104 ? -33.087 0.746 40.380 1.00 92.38 104 GLU A C 1
ATOM 864 O O . GLU A 1 104 ? -33.195 0.953 41.593 1.00 92.38 104 GLU A O 1
ATOM 869 N N . PRO A 1 105 ? -34.020 0.005 39.739 1.00 93.88 105 PRO A N 1
ATOM 870 C CA . PRO A 1 105 ? -35.212 -0.490 40.428 1.00 93.88 105 PRO A CA 1
ATOM 871 C C . PRO A 1 105 ? -34.892 -1.439 41.589 1.00 93.88 105 PRO A C 1
ATOM 873 O O . PRO A 1 105 ? -35.553 -1.408 42.631 1.00 93.88 105 PRO A O 1
ATOM 876 N N . LEU A 1 106 ? -33.895 -2.317 41.434 1.00 94.00 106 LEU A N 1
ATOM 877 C CA . LEU A 1 106 ? -33.475 -3.219 42.508 1.00 94.00 106 LEU A CA 1
ATOM 878 C C . LEU A 1 106 ? -32.810 -2.454 43.652 1.00 94.00 106 LEU A C 1
ATOM 880 O O . LEU A 1 106 ? -33.108 -2.727 44.816 1.00 94.00 106 LEU A O 1
ATOM 884 N N . HIS A 1 107 ? -31.942 -1.495 43.339 1.00 93.44 107 HIS A N 1
ATOM 885 C CA . HIS A 1 107 ? -31.239 -0.662 44.310 1.00 93.44 107 HIS A CA 1
ATOM 886 C C . HIS A 1 107 ? -32.217 0.140 45.164 1.00 93.44 107 HIS A C 1
ATOM 888 O O . HIS A 1 107 ? -32.138 0.093 46.397 1.00 93.44 107 HIS A O 1
ATOM 894 N N . ASP A 1 108 ? -33.203 0.774 44.530 1.00 92.50 108 ASP A N 1
ATOM 895 C CA . ASP A 1 108 ? -34.265 1.510 45.210 1.00 92.50 108 ASP A CA 1
ATOM 896 C C . ASP A 1 108 ? -35.089 0.606 46.132 1.00 92.50 108 ASP A C 1
ATOM 898 O O . ASP A 1 108 ? -35.306 0.932 47.306 1.00 92.50 108 ASP A O 1
ATOM 902 N N . ASN A 1 109 ? -35.494 -0.572 45.647 1.00 94.56 109 ASN A N 1
ATOM 903 C CA . ASN A 1 109 ? -36.247 -1.543 46.441 1.00 94.56 109 ASN A CA 1
ATOM 904 C C . ASN A 1 109 ? -35.447 -2.049 47.652 1.00 94.56 109 ASN A C 1
ATOM 906 O O . ASN A 1 109 ? -35.965 -2.099 48.773 1.00 94.56 109 ASN A O 1
ATOM 910 N N . VAL A 1 110 ? -34.172 -2.394 47.458 1.00 94.62 110 VAL A N 1
ATOM 911 C CA . VAL A 1 110 ? -33.281 -2.843 48.537 1.00 94.62 110 VAL A CA 1
ATOM 912 C C . VAL A 1 110 ? -33.069 -1.731 49.558 1.00 94.62 110 VAL A C 1
ATOM 914 O O . VAL A 1 110 ? -33.146 -1.977 50.765 1.00 94.62 110 VAL A O 1
ATOM 917 N N . ASN A 1 111 ? -32.857 -0.496 49.109 1.00 94.31 111 ASN A N 1
ATOM 918 C CA . ASN A 1 111 ? -32.704 0.645 50.002 1.00 94.31 111 ASN A CA 1
ATOM 919 C C . ASN A 1 111 ? -33.984 0.943 50.784 1.00 94.31 111 ASN A C 1
ATOM 921 O O . ASN A 1 111 ? -33.905 1.222 51.981 1.00 94.31 111 ASN A O 1
ATOM 925 N N . ALA A 1 112 ? -35.160 0.816 50.166 1.00 94.12 112 ALA A N 1
ATOM 926 C CA . ALA A 1 112 ? -36.434 0.938 50.866 1.00 94.12 112 ALA A CA 1
ATOM 927 C C . ALA A 1 112 ? -36.582 -0.121 51.976 1.00 94.12 112 ALA A C 1
ATOM 929 O O . ALA A 1 112 ? -37.033 0.200 53.078 1.00 94.12 112 ALA A O 1
ATOM 930 N N . LEU A 1 113 ? -36.168 -1.369 51.726 1.00 94.56 113 LEU A N 1
ATOM 931 C CA . LEU A 1 113 ? -36.159 -2.436 52.737 1.00 94.56 113 LEU A CA 1
ATOM 932 C C . LEU A 1 113 ? -35.141 -2.175 53.854 1.00 94.56 113 LEU A C 1
ATOM 934 O O . LEU A 1 113 ? -35.468 -2.349 55.028 1.00 94.56 113 LEU A O 1
ATOM 938 N N . ARG A 1 114 ? -33.935 -1.711 53.513 1.00 95.19 114 ARG A N 1
ATOM 939 C CA . ARG A 1 114 ? -32.896 -1.359 54.493 1.00 95.19 114 ARG A CA 1
ATOM 940 C C . ARG A 1 114 ? -33.349 -0.254 55.434 1.00 95.19 114 ARG A C 1
ATOM 942 O O . ARG A 1 114 ? -33.238 -0.419 56.645 1.00 95.19 114 ARG A O 1
ATOM 949 N N . ILE A 1 115 ? -33.938 0.814 54.897 1.00 94.38 115 ILE A N 1
ATOM 950 C CA . ILE A 1 115 ? -34.477 1.918 55.701 1.00 94.38 115 ILE A CA 1
ATOM 951 C C . ILE A 1 115 ? -35.547 1.406 56.673 1.00 94.38 115 ILE A C 1
ATOM 953 O O . ILE A 1 115 ? -35.515 1.758 57.850 1.00 94.38 115 ILE A O 1
ATOM 957 N N . LYS A 1 116 ? -36.455 0.527 56.219 1.00 93.94 116 LYS A N 1
ATOM 958 C CA . LYS A 1 116 ? -37.478 -0.091 57.087 1.00 93.94 116 LYS A CA 1
ATOM 959 C C . LYS A 1 116 ? -36.879 -0.911 58.235 1.00 93.94 116 LYS A C 1
ATOM 961 O O . LYS A 1 116 ? -37.514 -1.033 59.275 1.00 93.94 116 LYS A O 1
ATOM 966 N N . GLN A 1 117 ? -35.678 -1.457 58.057 1.00 93.69 117 GLN A N 1
ATOM 967 C CA . GLN A 1 117 ? -34.947 -2.210 59.080 1.00 93.69 117 GLN A CA 1
ATOM 968 C C . GLN A 1 117 ? -33.949 -1.351 59.882 1.00 93.69 117 GLN A C 1
ATOM 970 O O . GLN A 1 117 ? -33.205 -1.890 60.696 1.00 93.69 117 GLN A O 1
ATOM 975 N N . GLY A 1 118 ? -33.912 -0.030 59.671 1.00 93.25 118 GLY A N 1
ATOM 976 C CA . GLY A 1 118 ? -32.974 0.874 60.350 1.00 93.25 118 GLY A CA 1
ATOM 977 C C . GLY A 1 118 ? -31.527 0.788 59.844 1.00 93.25 118 GLY A C 1
ATOM 978 O O . GLY A 1 118 ? -30.617 1.276 60.510 1.00 93.25 118 GLY A O 1
ATOM 979 N N . LEU A 1 119 ? -31.300 0.173 58.681 1.00 93.31 119 LEU A N 1
ATOM 980 C CA . LEU A 1 119 ? -29.987 0.055 58.046 1.00 93.31 119 LEU A CA 1
ATOM 981 C C . LEU A 1 119 ? -29.716 1.235 57.091 1.00 93.31 119 LEU A C 1
ATOM 983 O O . LEU A 1 119 ? -30.647 1.744 56.458 1.00 93.31 119 LEU A O 1
ATOM 987 N N . PRO A 1 120 ? -28.445 1.653 56.927 1.00 89.25 120 PRO A N 1
ATOM 988 C CA . PRO A 1 120 ? -28.070 2.703 55.984 1.00 89.25 120 PRO A CA 1
ATOM 989 C C . PRO A 1 120 ? -28.206 2.246 54.522 1.00 89.25 120 PRO A C 1
ATOM 991 O O . PRO A 1 120 ? -28.064 1.060 54.197 1.00 89.25 120 PRO A O 1
ATOM 994 N N . LYS A 1 121 ? -28.454 3.210 53.627 1.00 90.25 121 LYS A N 1
ATOM 995 C CA . LYS A 1 121 ? -28.541 2.971 52.17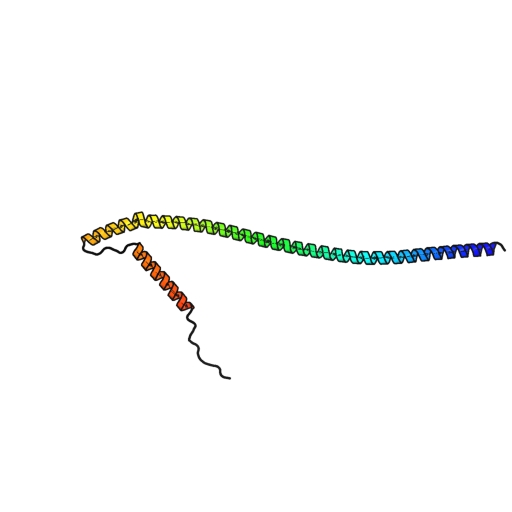8 1.00 90.25 121 LYS A CA 1
ATOM 996 C C . LYS A 1 121 ? -27.215 2.451 51.614 1.00 90.25 121 LYS A C 1
ATOM 998 O O . LYS A 1 121 ? -26.145 2.753 52.138 1.00 90.25 121 LYS A O 1
ATOM 1003 N N . LEU A 1 122 ? -27.307 1.655 50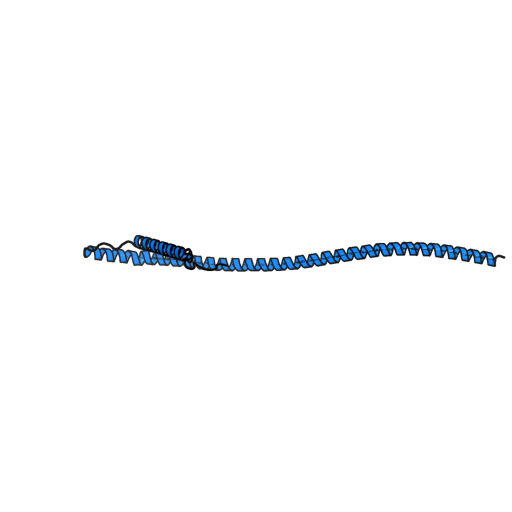.555 1.00 90.75 122 LEU A N 1
ATOM 1004 C CA . LEU A 1 122 ? -26.160 1.258 49.745 1.00 90.75 122 LEU A CA 1
ATOM 1005 C C . LEU A 1 122 ? -25.586 2.466 48.978 1.00 90.75 122 LEU A C 1
ATOM 1007 O O . LEU A 1 122 ? -26.348 3.387 48.662 1.00 90.75 122 LEU A O 1
ATOM 1011 N N . PRO A 1 123 ? -24.275 2.459 48.668 1.00 89.00 123 PRO A N 1
ATOM 1012 C CA . PRO A 1 123 ? -23.658 3.419 47.751 1.00 89.00 123 PRO A CA 1
ATOM 1013 C C . PRO A 1 123 ? -24.347 3.409 46.385 1.00 89.00 123 PRO A C 1
ATOM 1015 O O . PRO A 1 123 ? -24.949 2.405 46.002 1.00 89.00 123 PRO A O 1
ATOM 1018 N N . SER A 1 124 ? -24.283 4.518 45.650 1.00 88.12 124 SER A N 1
ATOM 1019 C CA . SER A 1 124 ? -24.804 4.551 44.277 1.00 88.12 124 SER A CA 1
ATOM 1020 C C . SER A 1 124 ? -23.862 3.837 43.307 1.00 88.12 124 SER A C 1
ATOM 1022 O O . SER A 1 124 ? -22.655 3.758 43.551 1.00 88.12 124 SER A O 1
ATOM 1024 N N . PHE A 1 125 ? -24.392 3.399 42.161 1.00 87.19 125 PHE A N 1
ATOM 1025 C CA . PHE A 1 125 ? -23.581 2.807 41.092 1.00 87.19 125 PHE A CA 1
ATOM 1026 C C . PHE A 1 125 ? -22.410 3.706 40.686 1.00 87.19 125 PHE A C 1
ATOM 1028 O O . PHE A 1 125 ? -21.292 3.232 40.525 1.00 87.19 125 PHE A O 1
ATOM 1035 N N . GLN A 1 126 ? -22.636 5.020 40.598 1.00 86.88 126 GLN A N 1
ATOM 1036 C CA . GLN A 1 126 ? -21.594 5.990 40.261 1.00 86.88 126 GLN A CA 1
ATOM 1037 C C . GLN A 1 126 ? -20.447 6.004 41.287 1.00 86.88 126 GLN A C 1
ATOM 1039 O O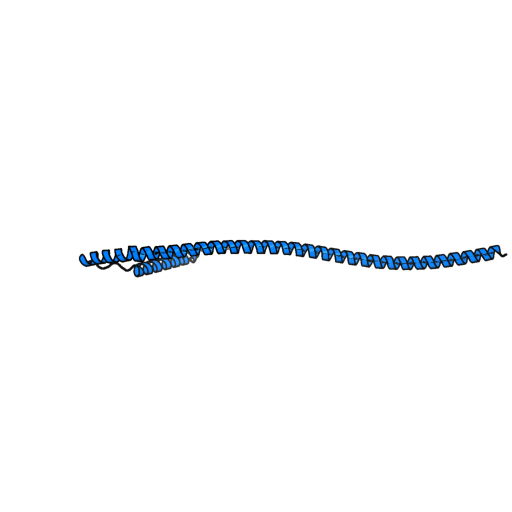 . GLN A 1 126 ? -19.281 6.065 40.904 1.00 86.88 126 GLN A O 1
ATOM 1044 N N . GLN A 1 127 ? -20.757 5.901 42.584 1.00 89.44 127 GLN A N 1
ATOM 1045 C CA . GLN A 1 127 ? -19.738 5.837 43.637 1.00 89.44 127 GLN A CA 1
ATOM 1046 C C . GLN A 1 127 ? -18.934 4.533 43.563 1.00 89.44 127 GLN A C 1
ATOM 1048 O O . GLN A 1 127 ? -17.715 4.545 43.741 1.00 89.44 127 GLN A O 1
ATOM 1053 N N . GLU A 1 128 ? -19.598 3.413 43.273 1.00 90.81 128 GLU A N 1
ATOM 1054 C CA . GLU A 1 128 ? -18.930 2.123 43.071 1.00 90.81 128 GLU A CA 1
ATOM 1055 C C . GLU A 1 128 ? -18.057 2.128 41.807 1.00 90.81 128 GLU A C 1
ATOM 1057 O O . GLU A 1 128 ? -16.928 1.631 41.831 1.00 90.81 128 GLU A O 1
ATOM 1062 N N . LEU A 1 129 ? -18.529 2.760 40.729 1.00 89.44 129 LEU A N 1
ATOM 1063 C CA . LEU A 1 129 ? -17.794 2.915 39.478 1.00 89.44 129 LEU A CA 1
ATOM 1064 C C . LEU A 1 129 ? -16.523 3.749 39.674 1.00 89.44 129 LEU A C 1
ATOM 1066 O O . LEU A 1 129 ? -15.449 3.354 39.224 1.00 89.44 129 LEU A O 1
ATOM 1070 N N . GLU A 1 130 ? -16.615 4.878 40.376 1.00 91.06 130 GLU A N 1
ATOM 1071 C CA . GLU A 1 130 ? -15.464 5.728 40.696 1.00 91.06 130 GLU A CA 1
ATOM 1072 C C . GLU A 1 130 ? -14.429 4.992 41.554 1.00 91.06 130 GLU A C 1
ATOM 1074 O O . GLU A 1 130 ? -13.231 5.049 41.258 1.00 91.06 130 GLU A O 1
ATOM 1079 N N . ALA A 1 131 ? -14.874 4.238 42.564 1.00 90.44 131 ALA A N 1
ATOM 1080 C CA . ALA A 1 131 ? -13.992 3.411 43.384 1.00 90.44 131 ALA A CA 1
ATOM 1081 C C . ALA A 1 131 ? -13.295 2.319 42.553 1.00 90.44 131 ALA A C 1
ATOM 1083 O O . ALA A 1 131 ? -12.087 2.105 42.690 1.00 90.44 131 ALA A O 1
ATOM 1084 N N . HIS A 1 132 ? -14.027 1.671 41.643 1.00 92.00 132 HIS A N 1
ATOM 1085 C CA . HIS A 1 132 ? -13.468 0.675 40.734 1.00 92.00 132 HIS A CA 1
ATOM 1086 C C . HIS A 1 132 ? -12.445 1.288 39.765 1.00 92.00 132 HIS A C 1
ATOM 1088 O O . HIS A 1 132 ? -11.355 0.742 39.585 1.00 92.00 132 HIS A O 1
ATOM 1094 N N . MET A 1 133 ? -12.743 2.450 39.175 1.00 89.88 133 MET A N 1
ATOM 1095 C CA . MET A 1 133 ? -11.804 3.167 38.306 1.00 89.88 133 MET A CA 1
ATOM 1096 C C . MET A 1 133 ? -10.537 3.582 39.058 1.00 89.88 133 MET A C 1
ATOM 1098 O O . MET A 1 133 ? -9.431 3.404 38.544 1.00 89.88 133 MET A O 1
ATOM 1102 N N . ALA A 1 134 ? -10.673 4.091 40.284 1.00 91.56 134 ALA A N 1
ATOM 1103 C CA . ALA A 1 134 ? -9.535 4.446 41.125 1.00 91.56 134 ALA A CA 1
ATOM 1104 C C . ALA A 1 134 ? -8.644 3.226 41.408 1.00 91.56 134 ALA A C 1
ATOM 1106 O O . ALA A 1 134 ? -7.420 3.320 41.291 1.00 91.56 134 ALA A O 1
ATOM 1107 N N . HIS A 1 135 ? -9.252 2.073 41.697 1.00 91.56 135 HIS A N 1
ATOM 1108 C CA . HIS A 1 135 ? -8.543 0.812 41.897 1.00 91.56 135 HIS A CA 1
ATOM 1109 C C . HIS A 1 135 ? -7.830 0.329 40.624 1.00 91.56 135 HIS A C 1
ATOM 1111 O O . HIS A 1 135 ? -6.655 -0.025 40.675 1.00 91.56 135 HIS A O 1
ATOM 1117 N N . MET A 1 136 ? -8.489 0.380 39.465 1.00 91.38 136 MET A N 1
ATOM 1118 C CA . MET A 1 136 ? -7.884 0.035 38.171 1.00 91.38 136 MET A CA 1
ATOM 1119 C C . MET A 1 136 ? -6.676 0.921 37.837 1.00 91.38 136 MET A C 1
ATOM 1121 O O . MET A 1 136 ? -5.642 0.435 37.372 1.00 91.38 136 MET A O 1
ATOM 1125 N N . LEU A 1 137 ? -6.784 2.229 38.084 1.00 91.94 137 LEU A N 1
ATOM 1126 C CA . LEU A 1 137 ? -5.675 3.166 37.894 1.00 91.94 137 LEU A CA 1
ATOM 1127 C C . LEU A 1 137 ? -4.520 2.878 38.854 1.00 91.94 137 LEU A C 1
ATOM 1129 O O . LEU A 1 137 ? -3.360 2.995 38.464 1.00 91.94 137 LEU A O 1
ATOM 1133 N N . GLU A 1 138 ? -4.828 2.485 40.087 1.00 91.38 138 GLU A N 1
ATOM 1134 C CA . GLU A 1 138 ? -3.825 2.092 41.069 1.00 91.38 138 GLU A CA 1
ATOM 1135 C C . GLU A 1 138 ? -3.096 0.810 40.662 1.00 91.38 138 GLU A C 1
ATOM 1137 O O . GLU A 1 138 ? -1.867 0.782 40.664 1.00 91.38 138 GLU A O 1
ATOM 1142 N N . GLN A 1 139 ? -3.822 -0.208 40.197 1.00 89.81 139 GLN A N 1
ATOM 1143 C CA . GLN A 1 139 ? -3.213 -1.420 39.648 1.00 89.81 139 GLN A CA 1
ATOM 1144 C C . GLN A 1 139 ? -2.287 -1.100 38.476 1.00 89.81 139 GLN A C 1
ATOM 1146 O O . GLN A 1 139 ? -1.144 -1.552 38.455 1.00 89.81 139 GLN A O 1
ATOM 1151 N N . ARG A 1 140 ? -2.732 -0.253 37.538 1.00 88.81 140 ARG A N 1
ATOM 1152 C CA . ARG A 1 140 ? -1.899 0.169 36.404 1.00 88.81 140 ARG A CA 1
ATOM 1153 C C . ARG A 1 140 ? -0.625 0.878 36.873 1.00 88.81 140 ARG A C 1
ATOM 1155 O O . ARG A 1 140 ? 0.448 0.598 36.342 1.00 88.81 140 ARG A O 1
ATOM 1162 N N . ARG A 1 141 ? -0.717 1.762 37.875 1.00 90.06 141 ARG A N 1
ATOM 1163 C CA . ARG A 1 141 ? 0.457 2.422 38.476 1.00 90.06 141 ARG A CA 1
ATOM 1164 C C . ARG A 1 141 ? 1.425 1.413 39.095 1.00 90.06 141 ARG A C 1
ATOM 1166 O O . ARG A 1 141 ? 2.628 1.546 38.893 1.00 90.06 141 ARG A O 1
ATOM 1173 N N . GLN A 1 142 ? 0.922 0.402 39.798 1.00 88.00 142 GLN A N 1
ATOM 1174 C CA . GLN A 1 142 ? 1.754 -0.644 40.399 1.00 88.00 142 GLN A CA 1
ATOM 1175 C C . GLN A 1 142 ? 2.470 -1.492 39.344 1.00 88.00 142 GLN A C 1
ATOM 1177 O O . GLN A 1 142 ? 3.660 -1.761 39.495 1.00 88.00 142 GLN A O 1
ATOM 1182 N N . THR A 1 143 ? 1.796 -1.855 38.248 1.00 86.44 143 THR A N 1
ATOM 1183 C CA . THR A 1 143 ? 2.430 -2.567 37.125 1.00 86.44 143 THR A CA 1
ATOM 1184 C C . THR A 1 143 ? 3.563 -1.739 36.519 1.00 86.44 143 THR A C 1
ATOM 1186 O O . THR A 1 143 ? 4.667 -2.243 36.337 1.00 86.44 143 THR A O 1
ATOM 1189 N N . TRP A 1 144 ? 3.338 -0.440 36.307 1.00 83.25 144 TRP A N 1
ATOM 1190 C CA . TRP A 1 144 ? 4.363 0.470 35.787 1.00 83.25 144 TRP A CA 1
ATOM 1191 C C . TRP A 1 144 ? 5.568 0.607 36.731 1.00 83.25 144 TRP A C 1
ATOM 1193 O O . TRP A 1 144 ? 6.705 0.685 36.274 1.00 83.25 144 TRP A O 1
ATOM 1203 N N . GLN A 1 145 ? 5.349 0.613 38.048 1.00 82.69 145 GLN A N 1
ATOM 1204 C CA . GLN A 1 145 ? 6.434 0.647 39.037 1.00 82.69 145 GLN A CA 1
ATOM 1205 C C . GLN A 1 145 ? 7.227 -0.669 39.084 1.00 82.69 145 GLN A C 1
ATOM 1207 O O . GLN A 1 145 ? 8.444 -0.642 39.275 1.00 82.69 145 GLN A O 1
ATOM 1212 N N . GLN A 1 146 ? 6.573 -1.815 38.874 1.00 77.44 146 GLN A N 1
ATOM 1213 C CA . GLN A 1 146 ? 7.242 -3.117 38.780 1.00 77.44 146 GLN A CA 1
ATOM 1214 C C . GLN A 1 146 ? 8.093 -3.233 37.509 1.00 77.44 146 GLN A C 1
ATOM 1216 O O . GLN A 1 146 ? 9.216 -3.724 37.578 1.00 77.44 146 GLN A O 1
ATOM 1221 N N . GLU A 1 147 ? 7.613 -2.716 36.375 1.00 72.62 147 GLU A N 1
ATOM 1222 C CA . GLU A 1 147 ? 8.372 -2.673 35.115 1.00 72.62 147 GLU A CA 1
ATOM 1223 C C . GLU A 1 147 ? 9.557 -1.692 35.163 1.00 72.62 147 GLU A C 1
ATOM 1225 O O . GLU A 1 147 ? 10.579 -1.919 34.518 1.00 72.62 147 GLU A O 1
ATOM 1230 N N . GLN A 1 148 ? 9.451 -0.619 35.954 1.00 61.22 148 GLN A N 1
ATOM 1231 C CA . GLN A 1 148 ? 10.522 0.367 36.143 1.00 61.22 148 GLN A CA 1
ATOM 1232 C C . GLN A 1 148 ? 11.482 0.047 37.292 1.00 61.22 148 GLN A C 1
ATOM 1234 O O . GLN A 1 148 ? 12.440 0.792 37.482 1.00 61.22 148 GLN A O 1
ATOM 1239 N N . SER A 1 149 ? 11.268 -1.033 38.048 1.00 51.94 149 SER A N 1
ATOM 1240 C CA . SER A 1 149 ? 12.213 -1.496 39.068 1.00 51.94 149 SER A CA 1
ATOM 1241 C C . SER A 1 149 ? 13.413 -2.145 38.369 1.00 51.94 149 SER A C 1
ATOM 1243 O O . SER A 1 149 ? 13.305 -3.296 37.940 1.00 51.94 149 SER A O 1
ATOM 1245 N N . PRO A 1 150 ? 14.576 -1.477 38.228 1.00 56.16 150 PRO A N 1
ATOM 1246 C CA . PRO A 1 150 ? 15.741 -2.172 37.727 1.00 56.16 150 PRO A CA 1
ATOM 1247 C C . PRO A 1 150 ? 16.180 -3.135 38.824 1.00 56.16 150 PRO A C 1
ATOM 1249 O O . PRO A 1 150 ? 16.161 -2.807 40.010 1.00 56.16 150 PRO A O 1
ATOM 1252 N N . SER A 1 151 ? 16.612 -4.318 38.419 1.00 51.72 151 SER A N 1
ATOM 1253 C CA . SER A 1 151 ? 17.370 -5.259 39.229 1.00 51.72 151 SER A CA 1
ATOM 1254 C C . SER A 1 151 ? 18.500 -4.560 40.007 1.00 51.72 151 SER A C 1
ATOM 1256 O O . SER A 1 151 ? 19.644 -4.503 39.555 1.00 51.72 151 SER A O 1
ATOM 1258 N N . SER A 1 152 ? 18.221 -4.056 41.208 1.00 53.38 152 SER A N 1
ATOM 1259 C CA . SER A 1 152 ? 19.231 -3.666 42.187 1.00 53.38 152 SER A CA 1
ATOM 1260 C C . SER A 1 152 ? 19.695 -4.923 42.923 1.00 53.38 152 SER A C 1
ATOM 1262 O O . SER A 1 152 ? 19.519 -5.061 44.130 1.00 53.38 152 SER A O 1
ATOM 1264 N N . SER A 1 153 ? 20.238 -5.891 42.183 1.00 54.38 153 SER A N 1
ATOM 1265 C CA . SER A 1 153 ? 20.833 -7.096 42.762 1.00 54.38 153 SER A CA 1
ATOM 1266 C C . SER A 1 153 ? 21.802 -7.785 41.798 1.00 54.38 153 SER A C 1
ATOM 1268 O O . SER A 1 153 ? 21.623 -8.946 41.450 1.00 54.38 153 SER A O 1
ATOM 1270 N N . SER A 1 154 ? 22.872 -7.095 41.401 1.00 48.66 154 SER A N 1
ATOM 1271 C CA . SER A 1 154 ? 24.186 -7.750 41.296 1.00 48.66 154 SER A CA 1
ATOM 1272 C C . SER A 1 154 ? 25.315 -6.722 41.366 1.00 48.66 154 SER A C 1
ATOM 1274 O O . SER A 1 154 ? 25.941 -6.355 40.372 1.00 48.66 154 SER A O 1
ATOM 1276 N N . SER A 1 155 ? 25.598 -6.274 42.586 1.00 50.41 155 SER A N 1
ATOM 1277 C CA . SER A 1 155 ? 26.941 -5.834 42.945 1.00 50.41 155 SER A CA 1
ATOM 1278 C C . SER A 1 155 ? 27.947 -6.971 42.732 1.00 50.41 155 SER A C 1
ATOM 1280 O O . SER A 1 155 ? 27.639 -8.141 42.955 1.00 50.41 155 SER A O 1
ATOM 1282 N N . SER A 1 156 ? 29.188 -6.572 42.454 1.00 52.41 156 SER A N 1
ATOM 1283 C CA . SER A 1 156 ? 30.418 -7.300 42.793 1.00 52.41 156 SER A CA 1
ATOM 1284 C C . SER A 1 156 ? 30.903 -8.386 41.828 1.00 52.41 156 SER A C 1
ATOM 1286 O O . SER A 1 156 ? 30.608 -9.563 41.993 1.00 52.41 156 SER A O 1
ATOM 1288 N N . ARG A 1 157 ? 31.840 -7.987 40.955 1.00 52.53 157 ARG A N 1
ATOM 1289 C CA . ARG A 1 157 ? 33.202 -8.554 40.782 1.00 52.53 157 ARG A CA 1
ATOM 1290 C C . ARG A 1 157 ? 33.604 -8.550 39.308 1.00 52.53 157 ARG A C 1
ATOM 1292 O O . ARG A 1 157 ? 33.199 -9.427 38.559 1.00 52.53 157 ARG A O 1
ATOM 1299 N N . ARG A 1 158 ? 34.587 -7.714 38.967 1.00 48.25 158 ARG A N 1
ATOM 1300 C CA . ARG A 1 158 ? 35.881 -8.227 38.487 1.00 48.25 158 ARG A CA 1
ATOM 1301 C C . ARG A 1 158 ? 36.931 -7.122 38.421 1.00 48.25 158 ARG A C 1
ATOM 1303 O O . ARG A 1 158 ? 36.939 -6.283 37.536 1.00 48.25 158 ARG A O 1
ATOM 1310 N N . ARG A 1 159 ? 37.836 -7.190 39.400 1.00 57.59 159 ARG A N 1
ATOM 1311 C CA . ARG A 1 159 ? 39.239 -6.799 39.260 1.00 57.59 159 ARG A CA 1
ATOM 1312 C C . ARG A 1 159 ? 39.879 -7.666 38.170 1.00 57.59 159 ARG A C 1
ATOM 1314 O O . ARG A 1 159 ? 39.824 -8.890 38.315 1.00 57.59 159 ARG A O 1
ATOM 1321 N N . ARG A 1 160 ? 40.535 -7.056 37.188 1.00 52.81 160 ARG A N 1
ATOM 1322 C CA . ARG A 1 160 ? 41.970 -7.209 36.879 1.00 52.81 160 ARG A CA 1
ATOM 1323 C C . ARG A 1 160 ? 42.300 -6.515 35.570 1.00 52.81 160 ARG A C 1
ATOM 1325 O O . ARG A 1 160 ? 41.538 -6.732 34.608 1.00 52.81 160 ARG A O 1
#

Organism: Syncephalastrum racemosum (NCBI:txid13706)

InterPro domains:
  IPR018482 Zinc finger C4H2 domain-containing protein [PF10146] (18-151)
  IPR018482 Zinc finger C4H2 domain-containing protein [PTHR31058] (5-152)

Sequence (160 aa):
MDVMDDTMRDQMDTLQTLYRQSQALSDCKTDLLAKRDMLDKKQHLYEEVVAERQRLNKEKRTLLDMLNKIQQDMDSITDIESNLHREQQDLLRQVETLQNDTYEPLHDNVNALRIKQGLPKLPSFQQELEAHMAHMLEQRRQTWQQEQSPSSSSSSRRRR

Foldseek 3Di:
DVVVVVVVVVVVVVVVVVVVVVVVVVVVVVVVVVVVVVVVVVVVVVVVVVVVVVVVVVVVVVVVVVVVVVVVVVVVVVVVVVVVVVVVVVVVVVVCCCVPVPVVVVQVVVCVVCVVVVHHGDDDPVVVVVVVVVVVVVVVVVVVVVVVDPPPPDDDDDDD

Radius of gyration: 50.33 Å; chains: 1; bounding box: 93×17×145 Å

Secondary structure (DSSP, 8-state):
-HHHHHHHHHHHHHHHHHHHHHHHHHHHHHHHHHHHHHHHHHHHHHHHHHHHHHHHHHHHHHHHHHHHHHHHHHHHHHHHHHHHHHHHHHHHHHHHHIIIIIIHHHHHHHHHHHHHTTPPPPPPHHHHHHHHHHHHHHHHHHHHHHHT------------